Protein AF-A4JWC4-F1 (afdb_monomer_lite)

Sequence (140 aa):
MNHRRIVCWLAIDPCALVAAKLAIRENDAQANPLPLVVVAHRLFGDEFIEQAARYLGVPVISASSAKWLSFDMPGDVHVWGVPVEEQRAHADIQSAFPSRSFASVLADRALRREDCIELARRAGFTFAPSPYANAPRAAA

Structure (mmCIF, N/CA/C/O backbone):
data_AF-A4JWC4-F1
#
_entry.id   AF-A4JWC4-F1
#
loop_
_atom_site.group_PDB
_atom_site.id
_atom_site.type_symbol
_atom_site.label_atom_id
_atom_site.label_alt_id
_atom_site.label_comp_id
_atom_site.label_asym_id
_atom_site.label_entity_id
_atom_site.label_seq_id
_atom_site.pdbx_PDB_ins_code
_atom_site.Cartn_x
_atom_site.Cartn_y
_atom_site.Cartn_z
_atom_site.occupancy
_atom_site.B_iso_or_equiv
_atom_site.auth_seq_id
_atom_site.auth_comp_id
_atom_site.auth_asym_id
_atom_site.auth_atom_id
_atom_site.pdbx_PDB_model_num
ATOM 1 N N . MET A 1 1 ? -6.898 6.289 23.854 1.00 44.53 1 MET A N 1
ATOM 2 C CA . MET A 1 1 ? -7.710 6.122 22.630 1.00 44.53 1 MET A CA 1
ATOM 3 C C . MET A 1 1 ? -6.851 5.354 21.639 1.00 44.53 1 MET A C 1
ATOM 5 O O . MET A 1 1 ? -5.805 5.872 21.275 1.00 44.53 1 MET A O 1
ATOM 9 N N . ASN A 1 2 ? -7.215 4.120 21.278 1.00 56.50 2 ASN A N 1
ATOM 10 C CA . ASN A 1 2 ? -6.488 3.371 20.248 1.00 56.50 2 ASN A CA 1
ATOM 11 C C . ASN A 1 2 ? -6.827 3.988 18.889 1.00 56.50 2 ASN A C 1
ATOM 13 O O . ASN A 1 2 ? -7.913 3.763 18.362 1.00 56.50 2 ASN A O 1
ATOM 17 N N . HIS A 1 3 ? -5.934 4.825 18.365 1.00 64.75 3 HIS A N 1
ATOM 18 C CA . HIS A 1 3 ? -6.054 5.347 17.011 1.00 64.75 3 HIS A CA 1
ATOM 19 C C . HIS A 1 3 ? -5.730 4.202 16.046 1.00 64.75 3 HIS A C 1
ATOM 21 O O . HIS A 1 3 ? -4.608 3.710 16.040 1.00 64.75 3 HIS A O 1
ATOM 27 N N . ARG A 1 4 ? -6.726 3.737 15.287 1.00 88.75 4 ARG A N 1
ATOM 28 C CA . ARG A 1 4 ? -6.551 2.709 14.257 1.00 88.75 4 ARG A CA 1
ATOM 29 C C . ARG A 1 4 ? -6.730 3.372 12.900 1.00 88.75 4 ARG A C 1
ATOM 31 O O . ARG A 1 4 ? -7.801 3.904 12.621 1.00 88.75 4 ARG A O 1
ATOM 38 N N . ARG A 1 5 ? -5.689 3.339 12.076 1.00 95.62 5 ARG A N 1
ATOM 39 C CA . ARG A 1 5 ? -5.696 3.844 10.698 1.00 95.62 5 ARG A CA 1
ATOM 40 C C . ARG A 1 5 ? -5.046 2.833 9.764 1.00 95.62 5 ARG A C 1
ATOM 42 O O . ARG A 1 5 ? -4.340 1.928 10.210 1.00 95.62 5 ARG A O 1
ATOM 49 N N . ILE A 1 6 ? -5.285 2.999 8.474 1.00 97.00 6 ILE A N 1
ATOM 50 C CA . ILE A 1 6 ? -4.654 2.209 7.422 1.00 97.00 6 ILE A CA 1
ATOM 51 C C . ILE A 1 6 ? -3.445 2.981 6.896 1.00 97.00 6 ILE A C 1
ATOM 53 O O . ILE A 1 6 ? -3.552 4.162 6.565 1.00 97.00 6 ILE A O 1
ATOM 57 N N . VAL A 1 7 ? -2.298 2.313 6.806 1.00 96.88 7 VAL A N 1
ATOM 58 C CA . VAL A 1 7 ? -1.070 2.870 6.230 1.00 96.88 7 VAL A CA 1
ATOM 59 C C . VAL A 1 7 ? -0.697 2.060 4.996 1.00 96.88 7 VAL A C 1
ATOM 61 O O . VAL A 1 7 ? -0.254 0.915 5.100 1.00 96.88 7 VAL A O 1
ATOM 64 N N . CYS A 1 8 ? -0.876 2.655 3.819 1.00 97.38 8 CYS A N 1
ATOM 65 C CA . CYS A 1 8 ? -0.455 2.075 2.550 1.00 97.38 8 CYS A CA 1
ATOM 66 C C . CYS A 1 8 ? 0.971 2.519 2.229 1.00 97.38 8 CYS A C 1
ATOM 68 O O . CYS A 1 8 ? 1.236 3.708 2.028 1.00 97.38 8 CYS A O 1
ATOM 70 N N . TRP A 1 9 ? 1.883 1.554 2.155 1.00 94.75 9 TRP A N 1
ATOM 71 C CA . TRP A 1 9 ? 3.291 1.808 1.873 1.00 94.75 9 TRP A CA 1
ATOM 72 C C . TRP A 1 9 ? 3.549 1.660 0.378 1.00 94.75 9 TRP A C 1
ATOM 74 O O . TRP A 1 9 ? 3.583 0.551 -0.157 1.00 94.75 9 TRP A O 1
ATOM 84 N N . LEU A 1 10 ? 3.697 2.791 -0.305 1.00 93.38 10 LEU A N 1
ATOM 85 C CA . LEU A 1 10 ? 3.900 2.828 -1.742 1.00 93.38 10 LEU A CA 1
ATOM 86 C C . LEU A 1 10 ? 5.391 2.713 -2.068 1.00 93.38 10 LEU A C 1
ATOM 88 O O . LEU A 1 10 ? 6.203 3.469 -1.539 1.00 93.38 10 LEU A O 1
ATOM 92 N N . ALA A 1 11 ? 5.728 1.801 -2.976 1.00 88.06 11 ALA A N 1
ATOM 93 C CA . ALA A 1 11 ? 7.025 1.694 -3.640 1.00 88.06 11 ALA A CA 1
ATOM 94 C C . ALA A 1 11 ? 6.848 1.915 -5.154 1.00 88.06 11 ALA A C 1
ATOM 96 O O . ALA A 1 11 ? 5.715 1.896 -5.640 1.00 88.06 11 ALA A O 1
ATOM 97 N N . ILE A 1 12 ? 7.942 2.087 -5.911 1.00 88.75 12 ILE A N 1
ATOM 98 C CA . ILE A 1 12 ? 7.907 1.999 -7.387 1.00 88.75 12 ILE A CA 1
ATOM 99 C C . ILE A 1 12 ? 7.737 0.525 -7.779 1.00 88.75 12 ILE A C 1
ATOM 101 O O . ILE A 1 12 ? 8.654 -0.137 -8.257 1.00 88.75 12 ILE A O 1
ATOM 105 N N . ASP A 1 13 ? 6.558 -0.008 -7.489 1.00 90.19 13 ASP A N 1
ATOM 106 C CA . ASP A 1 13 ? 6.196 -1.401 -7.673 1.00 90.19 13 ASP A CA 1
ATOM 107 C C . ASP A 1 13 ? 4.689 -1.498 -7.984 1.00 90.19 13 ASP A C 1
ATOM 109 O O . ASP A 1 13 ? 3.872 -0.862 -7.303 1.00 90.19 13 ASP A O 1
ATOM 113 N N . PRO A 1 14 ? 4.291 -2.281 -9.002 1.00 93.62 14 PRO A N 1
ATOM 114 C CA . PRO A 1 14 ? 2.891 -2.395 -9.398 1.00 93.62 14 PRO A CA 1
ATOM 115 C C . PRO A 1 14 ? 2.012 -3.021 -8.307 1.00 93.62 14 PRO A C 1
ATOM 117 O O . PRO A 1 14 ? 0.862 -2.611 -8.146 1.00 93.62 14 PRO A O 1
ATOM 120 N N . CYS A 1 15 ? 2.528 -3.978 -7.530 1.00 94.81 15 CYS A N 1
ATOM 121 C CA . CYS A 1 15 ? 1.775 -4.622 -6.457 1.00 94.81 15 CYS A CA 1
ATOM 122 C C . CYS A 1 15 ? 1.491 -3.631 -5.322 1.00 94.81 15 CYS A C 1
ATOM 124 O O . CYS A 1 15 ? 0.372 -3.597 -4.814 1.00 94.81 15 CYS A O 1
ATOM 126 N N . ALA A 1 16 ? 2.449 -2.771 -4.959 1.00 95.06 16 ALA A N 1
ATOM 127 C CA . ALA A 1 16 ? 2.235 -1.725 -3.954 1.00 95.06 16 ALA A CA 1
ATOM 128 C C . ALA A 1 16 ? 1.126 -0.743 -4.370 1.00 95.06 16 ALA A C 1
ATOM 130 O O . ALA A 1 16 ? 0.248 -0.412 -3.569 1.00 95.06 16 ALA A O 1
ATOM 131 N N . LEU A 1 17 ? 1.123 -0.327 -5.640 1.00 96.06 17 LEU A N 1
ATOM 132 C CA . LEU A 1 17 ? 0.109 0.574 -6.185 1.00 96.06 17 LEU A CA 1
ATOM 133 C C . LEU A 1 17 ? -1.289 -0.069 -6.202 1.00 96.06 17 LEU A C 1
ATOM 135 O O . LEU A 1 17 ? -2.274 0.554 -5.800 1.00 96.06 17 LEU A O 1
ATOM 139 N N . VAL A 1 18 ? -1.384 -1.324 -6.649 1.00 97.19 18 VAL A N 1
ATOM 140 C CA . VAL A 1 18 ? -2.655 -2.060 -6.721 1.00 97.19 18 VAL A CA 1
ATOM 141 C C . VAL A 1 18 ? -3.191 -2.382 -5.326 1.00 97.19 18 VAL A C 1
ATOM 143 O O . VAL A 1 18 ? -4.381 -2.183 -5.081 1.00 97.19 18 VAL A O 1
ATOM 146 N N . ALA A 1 19 ? -2.331 -2.793 -4.391 1.00 97.44 19 ALA A N 1
ATOM 147 C CA . ALA A 1 19 ? -2.717 -3.050 -3.005 1.00 97.44 19 ALA A CA 1
ATOM 148 C C . ALA A 1 19 ? -3.277 -1.789 -2.337 1.00 97.44 19 ALA A C 1
ATOM 150 O O . ALA A 1 19 ? -4.339 -1.846 -1.720 1.00 97.44 19 ALA A O 1
ATOM 151 N N . ALA A 1 20 ? -2.617 -0.639 -2.522 1.00 98.12 20 ALA A N 1
ATOM 152 C CA . ALA A 1 20 ? -3.113 0.639 -2.022 1.00 98.12 20 ALA A CA 1
ATOM 153 C C . ALA A 1 20 ? -4.486 0.986 -2.620 1.00 98.12 20 ALA A C 1
ATOM 155 O O . ALA A 1 20 ? -5.403 1.347 -1.884 1.00 98.12 20 ALA A O 1
ATOM 156 N N . LYS A 1 21 ? -4.668 0.824 -3.940 1.00 98.00 21 LYS A N 1
ATOM 157 C CA . LYS A 1 21 ? -5.953 1.115 -4.594 1.00 98.00 21 LYS A CA 1
ATOM 158 C C . LYS A 1 21 ? -7.086 0.238 -4.063 1.00 98.00 21 LYS A C 1
ATOM 160 O O . LYS A 1 21 ? -8.198 0.729 -3.879 1.00 98.00 21 LYS A O 1
ATOM 165 N N . LEU A 1 22 ? -6.818 -1.048 -3.850 1.00 97.94 22 LEU A N 1
ATOM 166 C CA . LEU A 1 22 ? -7.796 -1.985 -3.304 1.00 97.94 22 LEU A CA 1
ATOM 167 C C . LEU A 1 22 ? -8.139 -1.641 -1.856 1.00 97.94 22 LEU A C 1
ATOM 169 O O . LEU A 1 22 ? -9.319 -1.490 -1.561 1.00 97.94 22 LEU A O 1
ATOM 173 N N . ALA A 1 23 ? -7.136 -1.400 -1.009 1.00 97.88 23 ALA A N 1
ATOM 174 C CA . ALA A 1 23 ? -7.353 -1.016 0.382 1.00 97.88 23 ALA A CA 1
ATOM 175 C C . ALA A 1 23 ? -8.197 0.261 0.516 1.00 97.88 23 ALA A C 1
ATOM 177 O O . ALA A 1 23 ? -9.103 0.307 1.343 1.00 97.88 23 ALA A O 1
ATOM 178 N N . ILE A 1 24 ? -7.949 1.272 -0.326 1.00 98.06 24 ILE A N 1
ATOM 179 C CA . ILE A 1 24 ? -8.767 2.495 -0.378 1.00 98.06 24 ILE A CA 1
ATOM 180 C C . ILE A 1 24 ? -10.217 2.149 -0.721 1.00 98.06 24 ILE A C 1
ATOM 182 O O . ILE A 1 24 ? -11.122 2.483 0.034 1.00 98.06 24 ILE A O 1
ATOM 186 N N . ARG A 1 25 ? -10.442 1.422 -1.824 1.00 97.44 25 ARG A N 1
ATOM 187 C CA . ARG A 1 25 ? -11.797 1.062 -2.272 1.00 97.44 25 ARG A CA 1
ATOM 188 C C . ARG A 1 25 ? -12.563 0.239 -1.242 1.00 97.44 25 ARG A C 1
ATOM 190 O O . ARG A 1 25 ? -13.767 0.415 -1.102 1.00 97.44 25 ARG A O 1
ATOM 197 N N . GLU A 1 26 ? -11.888 -0.686 -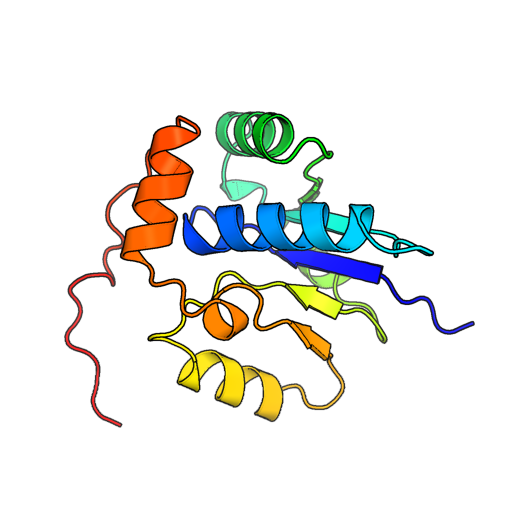0.571 1.00 96.06 26 GLU A N 1
ATOM 198 C CA . GLU A 1 26 ? -12.492 -1.508 0.474 1.00 96.06 26 GLU A CA 1
ATOM 199 C C . GLU A 1 26 ? -12.833 -0.688 1.709 1.00 96.06 26 GLU A C 1
ATOM 201 O O . GLU A 1 26 ? -13.921 -0.854 2.247 1.00 96.06 26 GLU A O 1
ATOM 206 N N . ASN A 1 27 ? -11.925 0.192 2.142 1.00 96.94 27 ASN A N 1
ATOM 207 C CA . ASN A 1 27 ? -12.142 1.072 3.282 1.00 96.94 27 ASN A CA 1
ATOM 208 C C . ASN A 1 27 ? -13.311 2.031 3.030 1.00 96.94 27 ASN A C 1
ATOM 210 O O . ASN A 1 27 ? -14.188 2.149 3.880 1.00 96.94 27 ASN A O 1
ATOM 214 N N . ASP A 1 28 ? -13.369 2.638 1.842 1.00 96.94 28 ASP A N 1
ATOM 215 C CA . ASP A 1 28 ? -14.445 3.549 1.432 1.00 96.94 28 ASP A CA 1
ATOM 216 C C . ASP A 1 28 ? -15.815 2.856 1.366 1.00 96.94 28 ASP A C 1
ATOM 218 O O . ASP A 1 28 ? -16.848 3.496 1.550 1.00 96.94 28 ASP A O 1
ATOM 222 N N . ALA A 1 29 ? -15.839 1.544 1.114 1.00 96.50 29 ALA A N 1
ATOM 223 C CA . ALA A 1 29 ? -17.065 0.752 1.076 1.00 96.50 29 ALA A CA 1
ATOM 224 C C . ALA A 1 29 ? -17.567 0.324 2.469 1.00 96.50 29 ALA A C 1
ATOM 226 O O . ALA A 1 29 ? -18.661 -0.237 2.574 1.00 96.50 29 ALA A O 1
ATOM 227 N N . GLN A 1 30 ? -16.795 0.543 3.539 1.00 94.06 30 GLN A N 1
ATOM 228 C CA . GLN A 1 30 ? -17.215 0.180 4.893 1.00 94.06 30 GLN A CA 1
ATOM 229 C C . GLN A 1 30 ? -18.223 1.184 5.461 1.00 94.06 30 GLN A C 1
ATOM 231 O O . GLN A 1 30 ? -18.192 2.370 5.154 1.00 94.06 30 GLN A O 1
ATOM 236 N N . ALA A 1 31 ? -19.079 0.721 6.379 1.00 95.06 31 ALA A N 1
ATOM 237 C CA . ALA A 1 31 ? -20.014 1.594 7.097 1.00 95.06 31 ALA A CA 1
ATOM 238 C C . ALA A 1 31 ? -19.306 2.641 7.982 1.00 95.06 31 ALA A C 1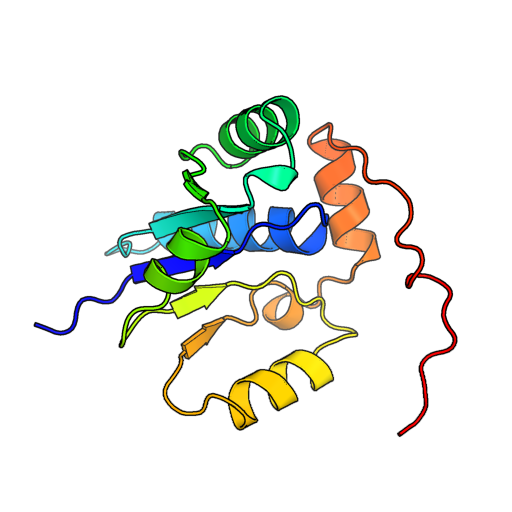
ATOM 240 O O . ALA A 1 31 ? -19.876 3.689 8.271 1.00 95.06 31 ALA A O 1
ATOM 241 N N . ASN A 1 32 ? -18.077 2.349 8.421 1.00 92.75 32 ASN A N 1
ATOM 242 C CA . ASN A 1 32 ? -17.242 3.257 9.201 1.00 92.75 32 ASN A CA 1
ATOM 243 C C . ASN A 1 32 ? -15.785 3.188 8.705 1.00 92.75 32 ASN A C 1
ATOM 245 O O . ASN A 1 32 ? -14.985 2.451 9.291 1.00 92.75 32 ASN A O 1
ATOM 249 N N . PRO A 1 33 ? -15.450 3.895 7.609 1.00 95.25 33 PRO A N 1
ATOM 250 C CA . PRO A 1 33 ? -14.103 3.912 7.054 1.00 95.25 33 PRO A CA 1
ATOM 251 C C . PRO A 1 33 ? -13.083 4.400 8.086 1.00 95.25 33 PRO A C 1
ATOM 253 O O . PRO A 1 33 ? -13.311 5.374 8.807 1.00 95.25 33 PRO A O 1
ATOM 256 N N . LEU A 1 34 ? -11.931 3.740 8.145 1.00 95.19 34 LEU A N 1
ATOM 257 C CA . LEU A 1 34 ? -10.823 4.188 8.979 1.00 95.19 34 LEU A CA 1
ATOM 258 C C . LEU A 1 34 ? -10.098 5.364 8.311 1.00 95.19 34 LEU A C 1
ATOM 260 O O . LEU A 1 34 ? -10.078 5.453 7.078 1.00 95.19 34 LEU A O 1
ATOM 264 N N . PRO A 1 35 ? -9.422 6.231 9.089 1.00 96.31 35 PRO A N 1
ATOM 265 C CA . PRO A 1 35 ? -8.431 7.132 8.519 1.00 96.31 35 PRO A CA 1
ATOM 266 C C . PRO A 1 35 ? -7.412 6.327 7.703 1.00 96.31 35 PRO A C 1
ATOM 268 O O . PRO A 1 35 ? -6.970 5.261 8.137 1.00 96.31 35 PRO A O 1
ATOM 271 N N . LEU A 1 36 ? -7.034 6.829 6.530 1.00 96.75 36 LEU A N 1
ATOM 272 C CA . LEU A 1 36 ? -6.087 6.170 5.634 1.00 96.75 36 LEU A CA 1
ATOM 273 C C . LEU A 1 36 ? -5.010 7.158 5.201 1.00 96.75 36 LEU A C 1
ATOM 275 O O . LEU A 1 36 ? -5.301 8.300 4.847 1.00 96.75 36 LEU A O 1
ATOM 279 N N . VAL A 1 37 ? -3.760 6.706 5.221 1.00 96.88 37 VAL A N 1
ATOM 280 C CA . VAL A 1 37 ? -2.614 7.455 4.705 1.00 96.88 37 VAL A CA 1
ATOM 281 C C . VAL A 1 37 ? -1.860 6.611 3.686 1.00 96.88 37 VAL A C 1
ATOM 283 O O . VAL A 1 37 ? -1.595 5.430 3.910 1.00 96.88 37 VAL A O 1
ATOM 286 N N . VAL A 1 38 ? -1.496 7.230 2.565 1.00 97.56 38 VAL A N 1
ATOM 287 C CA . VAL A 1 38 ? -0.601 6.636 1.569 1.00 97.56 38 VAL A CA 1
ATOM 288 C C . VAL A 1 38 ? 0.735 7.352 1.654 1.00 97.56 38 VAL A C 1
ATOM 290 O O . VAL A 1 38 ? 0.785 8.579 1.574 1.00 97.56 38 VAL A O 1
ATOM 293 N N . VAL A 1 39 ? 1.818 6.597 1.818 1.00 96.38 39 VAL A N 1
ATOM 294 C CA . VAL A 1 39 ? 3.164 7.149 2.001 1.00 96.38 39 VAL A CA 1
ATOM 295 C C . VAL A 1 39 ? 4.081 6.604 0.914 1.00 96.38 39 VAL A C 1
ATOM 297 O O . VAL A 1 39 ? 4.142 5.395 0.708 1.00 96.38 39 VAL A O 1
ATOM 300 N N . ALA A 1 40 ? 4.798 7.493 0.227 1.00 93.38 40 ALA A N 1
ATOM 301 C CA . ALA A 1 40 ? 5.787 7.169 -0.800 1.00 93.38 40 ALA A CA 1
ATOM 302 C C . ALA A 1 40 ? 7.149 7.779 -0.443 1.00 93.38 40 ALA A C 1
ATOM 304 O O . ALA A 1 40 ? 7.229 8.870 0.131 1.00 93.38 40 ALA A O 1
ATOM 305 N N . HIS A 1 41 ? 8.234 7.054 -0.718 1.00 88.25 41 HIS A N 1
ATOM 306 C CA . HIS A 1 41 ? 9.566 7.558 -0.413 1.00 88.25 41 HIS A CA 1
ATOM 307 C C . HIS A 1 41 ? 9.900 8.691 -1.386 1.00 88.25 41 HIS A C 1
ATOM 309 O O . HIS A 1 41 ? 9.706 8.556 -2.592 1.00 88.25 41 HIS A O 1
ATOM 315 N N . ARG A 1 42 ? 10.449 9.804 -0.888 1.00 84.25 42 ARG A N 1
ATOM 316 C CA . ARG A 1 42 ? 10.730 10.997 -1.708 1.00 84.25 42 ARG A CA 1
ATOM 317 C C . ARG A 1 42 ? 11.641 10.713 -2.904 1.00 84.25 42 ARG A C 1
ATOM 319 O O . ARG A 1 42 ? 11.537 11.376 -3.927 1.00 84.25 42 ARG A O 1
ATOM 326 N N . LEU A 1 43 ? 12.520 9.718 -2.788 1.00 85.25 43 LEU A N 1
ATOM 327 C CA . LEU A 1 43 ? 13.425 9.323 -3.875 1.00 85.25 43 LEU A CA 1
ATOM 328 C C . LEU A 1 43 ? 12.703 8.778 -5.115 1.00 85.25 43 LEU A C 1
ATOM 330 O O . LEU A 1 43 ? 13.354 8.570 -6.131 1.00 85.25 43 LEU A O 1
ATOM 334 N N . PHE A 1 44 ? 11.390 8.551 -5.054 1.00 84.44 44 PHE A N 1
ATOM 335 C CA . PHE A 1 44 ? 10.628 8.085 -6.207 1.00 84.44 44 PHE A CA 1
ATOM 336 C C . PHE A 1 44 ? 10.286 9.182 -7.220 1.00 84.44 44 PHE A C 1
ATOM 338 O O . PHE A 1 44 ? 9.828 8.864 -8.312 1.00 84.44 44 PHE A O 1
ATOM 345 N N . GLY A 1 45 ? 10.568 10.446 -6.891 1.00 86.44 45 GLY A N 1
ATOM 346 C CA . GLY A 1 45 ? 10.358 11.582 -7.784 1.00 86.44 45 GLY A CA 1
ATOM 347 C C . GLY A 1 45 ? 8.915 12.085 -7.788 1.00 86.44 45 GLY A C 1
ATOM 348 O O . GLY A 1 45 ? 7.965 11.334 -7.564 1.00 86.44 45 GLY A O 1
ATOM 349 N N . ASP A 1 46 ? 8.762 13.384 -8.035 1.00 89.25 46 ASP A N 1
ATOM 350 C CA . ASP A 1 46 ? 7.472 14.069 -7.913 1.00 89.25 46 ASP A CA 1
ATOM 351 C C . ASP A 1 46 ? 6.462 13.589 -8.966 1.00 89.25 46 ASP A C 1
ATOM 353 O O . ASP A 1 46 ? 5.297 13.376 -8.639 1.00 89.25 46 ASP A O 1
ATOM 357 N N . GLU A 1 47 ? 6.913 13.292 -10.190 1.00 89.88 47 GLU A N 1
ATOM 358 C CA . GLU A 1 47 ? 6.053 12.789 -11.271 1.00 89.88 47 GLU A CA 1
ATOM 359 C C . GLU A 1 47 ? 5.342 11.481 -10.887 1.00 89.88 47 GLU A C 1
ATOM 361 O O . GLU A 1 47 ? 4.123 11.362 -11.040 1.00 89.88 47 GLU A O 1
ATOM 366 N N . PHE A 1 48 ? 6.078 10.516 -10.322 1.00 90.38 48 PHE A N 1
ATOM 367 C CA . PHE A 1 48 ? 5.496 9.257 -9.856 1.00 90.38 48 PHE A CA 1
ATOM 368 C C . PHE A 1 48 ? 4.483 9.495 -8.732 1.00 90.38 48 PHE A C 1
ATOM 370 O O . PHE A 1 48 ? 3.400 8.911 -8.740 1.00 90.38 48 PHE A O 1
ATOM 377 N N . ILE A 1 49 ? 4.817 10.361 -7.772 1.00 92.31 49 ILE A N 1
ATOM 378 C CA . ILE A 1 49 ? 3.962 10.657 -6.616 1.00 92.31 49 ILE A CA 1
ATOM 379 C C . ILE A 1 49 ? 2.659 11.326 -7.066 1.00 92.31 49 ILE A C 1
ATOM 381 O O . ILE A 1 49 ? 1.580 10.926 -6.625 1.00 92.31 49 ILE A O 1
ATOM 385 N N . GLU A 1 50 ? 2.732 12.292 -7.979 1.00 93.50 50 GLU A N 1
ATOM 386 C CA . GLU A 1 50 ? 1.564 12.962 -8.552 1.00 93.50 50 GLU A CA 1
ATOM 387 C C . GLU A 1 50 ? 0.705 12.013 -9.390 1.00 93.50 50 GLU A C 1
ATOM 389 O O . GLU A 1 50 ? -0.528 12.035 -9.311 1.00 93.50 50 GLU A O 1
ATOM 394 N N . GLN A 1 51 ? 1.329 11.154 -10.198 1.00 93.81 51 GLN A N 1
ATOM 395 C CA . GLN A 1 51 ? 0.610 10.145 -10.968 1.00 93.81 51 GLN A CA 1
ATOM 396 C C . GLN A 1 51 ? -0.095 9.142 -10.042 1.00 93.81 51 GLN A C 1
ATOM 398 O O . GLN A 1 51 ? -1.281 8.858 -10.232 1.00 93.81 51 GLN A O 1
ATOM 403 N N . ALA A 1 52 ? 0.595 8.653 -9.008 1.00 95.38 52 ALA A N 1
ATOM 404 C CA . ALA A 1 52 ? 0.034 7.756 -8.005 1.00 95.38 52 ALA A CA 1
ATOM 405 C C . ALA A 1 52 ? -1.135 8.406 -7.258 1.00 95.38 52 ALA A C 1
ATOM 407 O O . ALA A 1 52 ? -2.191 7.789 -7.150 1.00 95.38 52 ALA A O 1
ATOM 408 N N . ALA A 1 53 ? -1.004 9.659 -6.816 1.00 96.62 53 ALA A N 1
ATOM 409 C CA . ALA A 1 53 ? -2.087 10.378 -6.147 1.00 96.62 53 ALA A CA 1
ATOM 410 C C . ALA A 1 53 ? -3.335 10.498 -7.035 1.00 96.62 53 ALA A C 1
ATOM 412 O O . ALA A 1 53 ? -4.445 10.195 -6.590 1.00 96.62 53 ALA A O 1
ATOM 413 N N . ARG A 1 54 ? -3.158 10.850 -8.318 1.00 95.81 54 ARG A N 1
ATOM 414 C CA . ARG A 1 54 ? -4.262 10.907 -9.292 1.00 95.81 54 ARG A CA 1
ATOM 415 C C . ARG A 1 54 ? -4.945 9.555 -9.470 1.00 95.81 54 ARG A C 1
ATOM 417 O O . ARG A 1 54 ? -6.170 9.484 -9.443 1.00 95.81 54 ARG A O 1
ATOM 424 N N . TYR A 1 55 ? -4.174 8.482 -9.625 1.00 95.62 55 TYR A N 1
ATOM 425 C CA . TYR A 1 55 ? -4.730 7.141 -9.793 1.00 95.62 55 TYR A CA 1
ATOM 426 C C . TYR A 1 55 ? -5.450 6.636 -8.539 1.00 95.62 55 TYR A C 1
ATOM 428 O O . TYR A 1 55 ? -6.540 6.060 -8.620 1.00 95.62 55 TYR A O 1
ATOM 436 N N . LEU A 1 56 ? -4.853 6.842 -7.366 1.00 97.19 56 LEU A N 1
ATOM 437 C CA . LEU A 1 56 ? -5.402 6.376 -6.099 1.00 97.19 56 LEU A CA 1
ATOM 438 C C . LEU A 1 56 ? -6.655 7.168 -5.712 1.00 97.19 56 LEU A C 1
ATOM 440 O O . LEU A 1 56 ? -7.590 6.567 -5.184 1.00 97.19 56 LEU A O 1
ATOM 444 N N . GLY A 1 57 ? -6.731 8.447 -6.090 1.00 96.56 57 GLY A N 1
ATOM 445 C CA . GLY A 1 57 ? -7.831 9.347 -5.738 1.00 96.56 57 GLY A CA 1
ATOM 446 C C . GLY A 1 57 ? -7.684 9.945 -4.337 1.00 96.56 57 GLY A C 1
ATOM 447 O O . GLY A 1 57 ? -8.626 10.540 -3.825 1.00 96.56 57 GLY A O 1
ATOM 448 N N . VAL A 1 58 ? -6.509 9.788 -3.723 1.00 96.94 58 VAL A N 1
ATOM 449 C CA . VAL A 1 58 ? -6.158 10.325 -2.404 1.00 96.94 58 VAL A CA 1
ATOM 450 C C . VAL A 1 58 ? -4.746 10.919 -2.452 1.00 96.94 58 VAL A C 1
ATOM 452 O O . VAL A 1 58 ? -3.928 10.477 -3.267 1.00 96.94 58 VAL A O 1
ATOM 455 N N . PRO A 1 59 ? -4.419 11.899 -1.592 1.00 96.94 59 PRO A N 1
ATOM 456 C CA . PRO A 1 59 ? -3.065 12.433 -1.505 1.00 96.94 59 PRO A CA 1
ATOM 457 C C . PRO A 1 59 ? -2.035 11.354 -1.146 1.00 96.94 59 PRO A C 1
ATOM 459 O O . PRO A 1 59 ? -2.273 10.520 -0.271 1.00 96.94 59 PRO A O 1
ATOM 462 N N . VAL A 1 60 ? -0.863 11.418 -1.780 1.00 96.81 60 VAL A N 1
ATOM 463 C CA . VAL A 1 60 ? 0.296 10.577 -1.451 1.00 96.81 60 VAL A CA 1
ATOM 464 C C . VAL A 1 60 ? 1.333 11.430 -0.733 1.00 96.81 60 VAL A C 1
ATOM 466 O O . VAL A 1 60 ? 1.801 12.441 -1.255 1.00 96.81 60 VAL A O 1
ATOM 469 N N . ILE A 1 61 ? 1.698 11.029 0.482 1.00 95.94 61 ILE A N 1
ATOM 470 C CA . ILE A 1 61 ? 2.658 11.755 1.307 1.00 95.94 61 ILE A CA 1
ATOM 471 C C . ILE A 1 61 ? 4.079 11.368 0.892 1.00 95.94 61 ILE A C 1
ATOM 473 O O . ILE A 1 61 ? 4.507 10.233 1.095 1.00 95.94 61 ILE A O 1
ATOM 477 N N . SER A 1 62 ? 4.828 12.336 0.363 1.00 93.44 62 SER A N 1
ATOM 478 C CA . SER A 1 62 ? 6.261 12.203 0.073 1.00 93.44 62 SER A CA 1
ATOM 479 C C . SER A 1 62 ? 7.090 12.307 1.358 1.00 93.44 62 SER A C 1
ATOM 481 O O . SER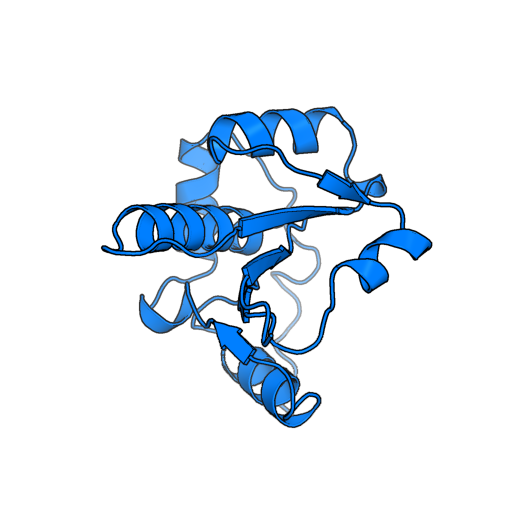 A 1 62 ? 7.216 13.386 1.951 1.00 93.44 62 SER A O 1
ATOM 483 N N . ALA A 1 63 ? 7.679 11.197 1.800 1.00 90.94 63 ALA A N 1
ATOM 484 C CA . ALA A 1 63 ? 8.463 11.129 3.032 1.00 90.94 63 ALA A CA 1
ATOM 485 C C . ALA A 1 63 ? 9.958 10.899 2.759 1.00 90.94 63 ALA A C 1
ATOM 487 O O . ALA A 1 63 ? 10.345 10.075 1.932 1.00 90.94 63 ALA A O 1
ATOM 488 N N . SER A 1 64 ? 10.823 11.622 3.480 1.00 88.44 64 SER A N 1
ATOM 489 C CA . SER A 1 64 ? 12.252 11.285 3.558 1.00 88.44 64 SER A CA 1
ATOM 490 C C . SER A 1 64 ? 12.451 10.014 4.384 1.00 88.44 64 SER A C 1
ATOM 492 O O . SER A 1 64 ? 11.583 9.671 5.184 1.00 88.44 64 SER A O 1
ATOM 494 N N . SER A 1 65 ? 13.613 9.365 4.288 1.00 80.50 65 SER A N 1
ATOM 495 C CA . SER A 1 65 ? 13.909 8.154 5.074 1.00 80.50 65 SER A CA 1
ATOM 496 C C . SER A 1 65 ? 13.720 8.373 6.582 1.00 80.50 65 SER A C 1
ATOM 498 O O . SER A 1 65 ? 13.128 7.539 7.258 1.00 80.50 65 SER A O 1
ATOM 500 N N . ALA A 1 66 ? 14.122 9.542 7.096 1.00 82.44 66 ALA A N 1
ATOM 501 C CA . ALA A 1 66 ? 13.932 9.908 8.501 1.00 82.44 66 ALA A CA 1
ATOM 502 C C . ALA A 1 66 ? 12.452 10.056 8.899 1.00 82.44 66 ALA A 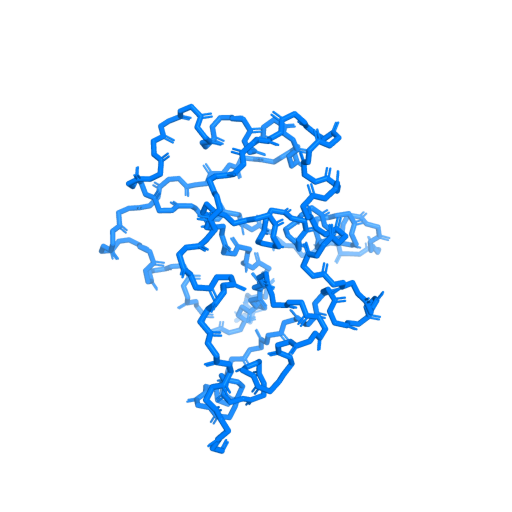C 1
ATOM 504 O O . ALA A 1 66 ? 12.085 9.755 10.030 1.00 82.44 66 ALA A O 1
ATOM 505 N N . LYS A 1 67 ? 11.590 10.515 7.981 1.00 85.50 67 LYS A N 1
ATOM 506 C CA . LYS A 1 67 ? 10.147 10.653 8.234 1.00 85.50 67 LYS A CA 1
ATOM 507 C C . LYS A 1 67 ? 9.361 9.386 7.912 1.00 85.50 67 LYS A C 1
ATOM 509 O O . LYS A 1 67 ? 8.285 9.212 8.470 1.00 85.50 67 LYS A O 1
ATOM 514 N N . TRP A 1 68 ? 9.879 8.504 7.063 1.00 80.69 68 TRP A N 1
ATOM 515 C CA . TRP A 1 68 ? 9.220 7.266 6.643 1.00 80.69 68 TRP A CA 1
ATOM 516 C C . TRP A 1 68 ? 8.781 6.423 7.844 1.00 80.69 68 TRP A C 1
ATOM 518 O O . TRP A 1 68 ? 7.616 6.058 7.956 1.00 80.69 68 TRP A O 1
ATOM 528 N N . LEU A 1 69 ? 9.689 6.223 8.802 1.00 82.94 69 LEU A N 1
ATOM 529 C CA . LEU A 1 69 ? 9.426 5.428 10.004 1.00 82.94 69 LEU A CA 1
ATOM 530 C C . LEU A 1 69 ? 8.450 6.095 10.986 1.00 82.94 69 LEU A C 1
ATOM 532 O O . LEU A 1 69 ? 7.849 5.404 11.794 1.00 82.94 69 LEU A O 1
ATOM 536 N N . SER A 1 70 ? 8.229 7.412 10.907 1.00 89.38 70 SER A N 1
ATOM 537 C CA . SER A 1 70 ? 7.247 8.090 11.774 1.00 89.38 70 SER A CA 1
ATOM 538 C C . SER A 1 70 ? 5.788 7.772 11.424 1.00 89.38 70 SER A C 1
ATOM 540 O O . SER A 1 70 ? 4.885 8.094 12.194 1.00 89.38 70 SER A O 1
ATOM 542 N N . PHE A 1 71 ? 5.541 7.139 10.272 1.00 89.56 71 PHE A N 1
ATOM 543 C CA . PHE A 1 71 ? 4.211 6.668 9.884 1.00 89.56 71 PHE A CA 1
ATOM 544 C C . PHE A 1 71 ? 3.874 5.283 10.446 1.00 89.56 71 PHE A C 1
ATOM 546 O O . PHE A 1 71 ? 2.753 4.826 10.267 1.00 89.56 71 PHE A O 1
ATOM 553 N N . ASP A 1 72 ? 4.813 4.637 11.130 1.00 89.38 72 ASP A N 1
ATOM 554 C CA . ASP A 1 72 ? 4.642 3.335 11.766 1.00 89.38 72 ASP A CA 1
ATOM 555 C C . ASP A 1 72 ? 4.244 3.525 13.237 1.00 89.38 72 ASP A C 1
ATOM 557 O O . ASP A 1 72 ? 5.098 3.640 14.119 1.00 89.38 72 ASP A O 1
ATOM 561 N N . MET A 1 73 ? 2.936 3.656 13.490 1.00 90.12 73 MET A N 1
ATOM 562 C CA . MET A 1 73 ? 2.401 3.908 14.830 1.00 90.12 73 MET A CA 1
ATOM 563 C C . MET A 1 73 ? 1.723 2.662 15.418 1.00 90.12 73 MET A C 1
ATOM 565 O O . MET A 1 73 ? 1.092 1.891 14.690 1.00 90.12 73 MET A O 1
ATOM 569 N N . PRO A 1 74 ? 1.775 2.464 16.751 1.00 90.00 74 PRO A N 1
ATOM 570 C CA . PRO A 1 74 ? 1.057 1.372 17.400 1.00 90.00 74 PRO A CA 1
ATOM 571 C C . PRO A 1 74 ? -0.441 1.392 17.076 1.00 90.00 74 PRO A C 1
ATOM 573 O O . PRO A 1 74 ? -1.109 2.406 17.271 1.00 90.00 74 PRO A O 1
ATOM 576 N N . GLY A 1 75 ? -0.970 0.250 16.632 1.00 90.56 75 GLY A N 1
ATOM 577 C CA . GLY A 1 75 ? -2.380 0.095 16.262 1.00 90.56 75 GLY A CA 1
ATOM 578 C C . GLY A 1 75 ? -2.693 0.356 14.786 1.00 90.56 75 GLY A C 1
ATOM 579 O O . GLY A 1 75 ? -3.828 0.112 14.374 1.00 90.56 75 GLY A O 1
ATOM 580 N N . ASP A 1 76 ? -1.717 0.791 13.986 1.00 94.25 76 ASP A N 1
ATOM 581 C CA . ASP A 1 76 ? -1.872 0.910 12.536 1.00 94.25 76 ASP A CA 1
ATOM 582 C C . ASP A 1 76 ? -2.096 -0.467 11.881 1.00 94.25 76 ASP A C 1
ATOM 584 O O . ASP A 1 76 ? -1.592 -1.503 12.327 1.00 94.25 76 ASP A O 1
ATOM 588 N N . VAL A 1 77 ? -2.870 -0.471 10.793 1.00 94.38 77 VAL A N 1
ATOM 589 C CA . VAL A 1 77 ? -2.982 -1.603 9.867 1.00 94.38 77 VAL A CA 1
ATOM 590 C C . VAL A 1 77 ? -2.163 -1.272 8.628 1.00 94.38 77 VAL A C 1
ATOM 592 O O . VAL A 1 77 ? -2.482 -0.339 7.891 1.00 94.38 77 VAL A O 1
ATOM 595 N N . HIS A 1 78 ? -1.105 -2.034 8.385 1.00 94.94 78 HIS A N 1
ATOM 596 C CA . HIS A 1 78 ? -0.202 -1.802 7.267 1.00 94.94 78 HIS A CA 1
ATOM 597 C C . HIS A 1 78 ? -0.626 -2.602 6.039 1.00 94.94 78 HIS A C 1
ATOM 599 O O . HIS A 1 78 ? -0.866 -3.806 6.111 1.00 94.94 78 HIS A O 1
ATOM 605 N N . VAL A 1 79 ? -0.678 -1.925 4.896 1.00 95.44 79 VAL A N 1
ATOM 606 C CA . VAL A 1 79 ? -0.950 -2.530 3.590 1.00 95.44 79 VAL A CA 1
ATOM 607 C C . VAL A 1 79 ? 0.334 -2.505 2.779 1.00 95.44 79 VAL A C 1
ATOM 609 O O . VAL A 1 79 ? 0.836 -1.425 2.448 1.00 95.44 79 VAL A O 1
ATOM 612 N N . TRP A 1 80 ? 0.850 -3.693 2.462 1.00 91.88 80 TRP A N 1
ATOM 613 C CA . TRP A 1 80 ? 2.017 -3.899 1.601 1.00 91.88 80 TRP A CA 1
ATOM 614 C C . TRP A 1 80 ? 1.608 -4.582 0.297 1.00 91.88 80 TRP A C 1
ATOM 616 O O . TRP A 1 80 ? 0.664 -5.369 0.252 1.00 91.88 80 TRP A O 1
ATOM 626 N N . GLY A 1 81 ? 2.344 -4.288 -0.773 1.00 92.19 81 GLY A N 1
ATOM 627 C CA . GLY A 1 81 ? 2.143 -4.880 -2.094 1.00 92.19 81 GLY A CA 1
ATOM 628 C C . GLY A 1 81 ? 2.693 -6.296 -2.222 1.00 92.19 81 GLY A C 1
ATOM 629 O O . GLY A 1 81 ? 3.512 -6.528 -3.103 1.00 92.19 81 GLY A O 1
ATOM 630 N N . VAL A 1 82 ? 2.297 -7.228 -1.352 1.00 91.19 82 VAL A N 1
ATOM 631 C CA . VAL A 1 82 ? 2.788 -8.617 -1.401 1.00 91.19 82 VAL A CA 1
ATOM 632 C C . VAL A 1 82 ? 1.801 -9.494 -2.183 1.00 91.19 82 VAL A C 1
ATOM 634 O O . VAL A 1 82 ? 0.694 -9.720 -1.688 1.00 91.19 82 VAL A O 1
ATOM 637 N N . PRO A 1 83 ? 2.148 -9.966 -3.397 1.00 93.50 83 PRO A N 1
ATOM 638 C CA . PRO A 1 83 ? 1.269 -10.810 -4.205 1.00 93.50 83 PRO A CA 1
ATOM 639 C C . PRO A 1 83 ? 1.161 -12.239 -3.643 1.00 93.50 83 PRO A C 1
ATOM 641 O O . PRO A 1 83 ? 1.933 -12.649 -2.772 1.00 93.50 83 PRO A O 1
ATOM 644 N N . VAL A 1 84 ? 0.202 -13.016 -4.154 1.00 93.81 84 VAL A N 1
ATOM 645 C CA . VAL A 1 84 ? -0.127 -14.364 -3.648 1.00 93.81 84 VAL A CA 1
ATOM 646 C C . VAL A 1 84 ? 1.073 -15.324 -3.651 1.00 93.81 84 VAL A C 1
ATOM 648 O O . VAL A 1 84 ? 1.261 -16.102 -2.719 1.00 93.81 84 VAL A O 1
ATOM 651 N N . GLU A 1 85 ? 1.945 -15.243 -4.652 1.00 92.25 85 GLU A N 1
ATOM 652 C CA . GLU A 1 85 ? 3.120 -16.103 -4.790 1.00 92.25 85 GLU A CA 1
ATOM 653 C C . GLU A 1 85 ? 4.285 -15.740 -3.853 1.00 92.25 85 GLU A C 1
ATOM 655 O O . GLU A 1 85 ? 5.278 -16.471 -3.822 1.00 92.25 85 GLU A O 1
ATOM 660 N N . GLU A 1 86 ? 4.175 -14.634 -3.108 1.00 89.00 86 GLU A N 1
ATOM 661 C CA . GLU A 1 86 ? 5.153 -14.135 -2.130 1.00 89.00 86 GLU A CA 1
ATOM 662 C C . GLU A 1 86 ? 4.608 -14.191 -0.684 1.00 89.00 86 GLU A C 1
ATOM 664 O O . GLU A 1 86 ? 5.208 -13.633 0.232 1.00 89.00 86 GLU A O 1
ATOM 669 N N . GLN A 1 87 ? 3.501 -14.907 -0.436 1.00 83.69 87 GLN A N 1
ATOM 670 C CA . GLN A 1 87 ? 2.865 -14.995 0.891 1.00 83.69 87 GLN A CA 1
ATOM 671 C C . GLN A 1 87 ? 3.798 -15.456 2.019 1.00 83.69 87 GLN A C 1
ATOM 673 O O . GLN A 1 87 ? 3.624 -15.031 3.160 1.00 83.69 87 GLN A O 1
ATOM 678 N N . ARG A 1 88 ? 4.813 -16.278 1.721 1.00 86.94 88 ARG A N 1
ATOM 679 C CA . ARG A 1 88 ? 5.818 -16.667 2.721 1.00 86.94 88 ARG A CA 1
ATOM 680 C C . ARG A 1 88 ? 6.539 -15.446 3.297 1.00 86.94 88 ARG A C 1
ATOM 682 O O . ARG A 1 88 ? 6.664 -15.349 4.509 1.00 86.94 88 ARG A O 1
ATOM 689 N N . ALA A 1 89 ? 6.907 -14.480 2.453 1.00 80.06 89 ALA A N 1
ATOM 690 C CA . ALA A 1 89 ? 7.530 -13.244 2.914 1.00 80.06 89 ALA A CA 1
ATOM 691 C C . ALA A 1 89 ? 6.591 -12.473 3.854 1.00 80.06 89 ALA A C 1
ATOM 693 O O . ALA A 1 89 ? 7.025 -11.989 4.896 1.00 80.06 89 ALA A O 1
ATOM 694 N N . HIS A 1 90 ? 5.292 -12.411 3.537 1.00 81.75 90 HIS A N 1
ATOM 695 C CA . HIS A 1 90 ? 4.301 -11.782 4.414 1.00 81.75 90 HIS A CA 1
ATOM 696 C C . HIS A 1 90 ? 4.224 -12.462 5.789 1.00 81.75 90 HIS A C 1
ATOM 698 O O . HIS A 1 90 ? 4.193 -11.775 6.809 1.00 81.75 90 HIS A O 1
ATOM 704 N N . ALA A 1 91 ? 4.228 -13.798 5.824 1.00 85.00 91 ALA A N 1
ATOM 705 C CA . ALA A 1 91 ? 4.230 -14.561 7.070 1.00 85.00 91 ALA A CA 1
ATOM 706 C C . ALA A 1 91 ? 5.507 -14.312 7.893 1.00 85.00 91 ALA A C 1
ATOM 708 O O . ALA A 1 91 ? 5.422 -14.089 9.102 1.00 85.00 91 ALA A O 1
ATOM 709 N N . ASP A 1 92 ? 6.673 -14.265 7.243 1.00 86.94 92 ASP A N 1
ATOM 710 C CA . ASP A 1 92 ? 7.952 -13.966 7.897 1.00 86.94 92 ASP A CA 1
ATOM 711 C C . ASP A 1 92 ? 7.942 -12.558 8.521 1.00 86.94 92 ASP A C 1
ATOM 713 O O . ASP A 1 92 ? 8.358 -12.367 9.665 1.00 86.94 92 ASP A O 1
ATOM 717 N N . ILE A 1 93 ? 7.391 -11.571 7.808 1.00 83.12 93 ILE A N 1
ATOM 718 C CA . ILE A 1 93 ? 7.214 -10.196 8.297 1.00 83.12 93 ILE A CA 1
ATOM 719 C C . ILE A 1 93 ? 6.271 -10.158 9.505 1.00 83.12 93 ILE A C 1
ATOM 721 O O . ILE A 1 93 ? 6.594 -9.539 10.519 1.00 83.12 93 ILE A O 1
ATOM 725 N N . GLN A 1 94 ? 5.116 -10.822 9.425 1.00 86.31 94 GLN A N 1
ATOM 726 C CA . GLN A 1 94 ? 4.170 -10.896 10.542 1.00 86.31 94 GLN A CA 1
ATOM 727 C C . GLN A 1 94 ? 4.809 -11.544 11.775 1.00 86.31 94 GLN A C 1
ATOM 729 O O . GLN A 1 94 ? 4.620 -11.058 12.890 1.00 86.31 94 GLN A O 1
ATOM 734 N N . SER A 1 95 ? 5.613 -12.592 11.579 1.00 88.75 95 SER A N 1
ATOM 735 C CA . SER A 1 95 ? 6.351 -13.244 12.661 1.00 88.75 95 SER A CA 1
ATOM 736 C C . SER A 1 95 ? 7.436 -12.346 13.261 1.00 88.75 95 SER A C 1
ATOM 738 O O . SER A 1 95 ? 7.664 -12.399 14.468 1.00 88.75 95 SER A O 1
ATOM 740 N N . ALA A 1 96 ? 8.115 -11.532 12.448 1.00 87.94 96 ALA A N 1
ATOM 741 C CA . ALA A 1 96 ? 9.144 -10.603 12.913 1.00 87.94 96 ALA A CA 1
ATOM 742 C C . ALA A 1 96 ? 8.558 -9.397 13.669 1.00 87.94 96 ALA A C 1
ATOM 744 O O . ALA A 1 96 ? 9.217 -8.832 14.544 1.00 87.94 96 ALA A O 1
ATOM 745 N N . PHE A 1 97 ? 7.314 -9.015 13.362 1.00 86.44 97 PHE A N 1
ATOM 746 C CA . PHE A 1 97 ? 6.630 -7.869 13.960 1.00 86.44 97 PHE A CA 1
ATOM 747 C C . PHE A 1 97 ? 5.247 -8.251 14.521 1.00 86.44 97 PHE A C 1
ATOM 749 O O . PHE A 1 97 ? 4.230 -7.734 14.054 1.00 86.44 97 PHE A O 1
ATOM 756 N N . PRO A 1 98 ? 5.178 -9.103 15.561 1.00 86.31 98 PRO A N 1
ATOM 757 C CA . PRO A 1 98 ? 3.920 -9.688 16.041 1.00 86.31 98 PRO A CA 1
ATOM 758 C C . PRO A 1 98 ? 2.957 -8.673 16.674 1.00 86.31 98 PRO A C 1
ATOM 760 O O . PRO A 1 98 ? 1.771 -8.950 16.829 1.00 86.31 98 PRO A O 1
ATOM 763 N N . SER A 1 99 ? 3.447 -7.491 17.056 1.00 86.19 99 SER A N 1
ATOM 764 C CA . SER A 1 99 ? 2.625 -6.390 17.571 1.00 86.19 99 SER A CA 1
ATOM 765 C C . SER A 1 99 ? 2.006 -5.519 16.473 1.00 86.19 99 SER A C 1
ATOM 767 O O . SER A 1 99 ? 1.216 -4.625 16.782 1.00 86.19 99 SER A O 1
ATOM 769 N N . ARG A 1 100 ? 2.356 -5.749 15.200 1.00 88.62 100 ARG A N 1
ATOM 770 C CA . ARG A 1 100 ? 1.845 -4.995 14.052 1.00 88.62 100 ARG A CA 1
ATOM 771 C C . ARG A 1 100 ? 0.741 -5.766 13.346 1.00 88.62 100 ARG A C 1
ATOM 773 O O . ARG A 1 100 ? 0.774 -6.988 13.242 1.00 88.62 100 ARG A O 1
ATOM 780 N N . SER A 1 101 ? -0.232 -5.029 12.821 1.00 91.81 101 SER A N 1
ATOM 781 C CA . SER A 1 101 ? -1.270 -5.592 11.961 1.00 91.81 101 SER A CA 1
ATOM 782 C C . SER A 1 101 ? -0.897 -5.377 10.500 1.00 91.81 101 SER A C 1
ATOM 784 O O . SER A 1 101 ? -0.648 -4.247 10.088 1.00 91.81 101 SER A O 1
ATOM 786 N N . PHE A 1 102 ? -0.905 -6.447 9.709 1.00 91.50 102 PHE A N 1
ATOM 787 C CA . PHE A 1 102 ? -0.656 -6.398 8.267 1.00 91.50 102 PHE A CA 1
ATOM 788 C C . PHE A 1 102 ? -1.852 -6.969 7.513 1.00 91.50 102 PHE A C 1
ATOM 790 O O . PHE A 1 102 ? -2.370 -8.020 7.891 1.00 91.50 102 PHE A O 1
ATOM 797 N N . ALA A 1 103 ? -2.283 -6.276 6.463 1.00 91.88 103 ALA A N 1
ATOM 798 C CA . ALA A 1 103 ? -3.357 -6.713 5.584 1.00 91.88 103 ALA A CA 1
ATOM 799 C C . ALA A 1 103 ? -2.786 -7.338 4.302 1.00 91.88 103 ALA A C 1
ATOM 801 O O . ALA A 1 103 ? -2.063 -6.684 3.547 1.00 91.88 103 ALA A O 1
ATOM 802 N N . SER A 1 104 ? -3.174 -8.583 4.025 1.00 89.19 104 SER A N 1
ATOM 803 C CA . SER A 1 104 ? -2.740 -9.378 2.869 1.00 89.19 104 SER A CA 1
ATOM 804 C C . SER A 1 104 ? -3.586 -9.117 1.615 1.00 89.19 104 SER A C 1
ATOM 806 O O . SER A 1 104 ? -3.973 -10.040 0.909 1.00 89.19 104 SER A O 1
ATOM 808 N N . VAL A 1 105 ? -3.847 -7.843 1.303 1.00 94.00 105 VAL A N 1
ATOM 809 C CA . VAL A 1 105 ? -4.892 -7.394 0.355 1.00 94.00 105 VAL A CA 1
ATOM 810 C C . VAL A 1 105 ? -4.867 -8.098 -1.010 1.00 94.00 105 VAL A C 1
ATOM 812 O O . VAL A 1 105 ? -5.928 -8.396 -1.564 1.00 94.00 105 VAL A O 1
ATOM 815 N N . LEU A 1 106 ? -3.678 -8.344 -1.573 1.00 95.62 106 LEU A N 1
ATOM 816 C CA . LEU A 1 106 ? -3.519 -9.021 -2.869 1.00 95.62 106 LEU A CA 1
ATOM 817 C C . LEU A 1 106 ? -3.669 -10.539 -2.748 1.00 95.62 106 LEU A C 1
ATOM 819 O O . LEU A 1 106 ? -4.343 -11.169 -3.560 1.00 95.62 106 LEU A O 1
ATOM 823 N N . ALA A 1 107 ? -3.047 -11.111 -1.721 1.00 91.25 107 ALA A N 1
ATOM 824 C CA . ALA A 1 107 ? -3.075 -12.532 -1.411 1.00 91.25 107 ALA A CA 1
ATOM 825 C C . ALA A 1 107 ? -4.499 -13.029 -1.116 1.00 91.25 107 ALA A C 1
ATOM 827 O O . ALA A 1 107 ? -4.896 -14.054 -1.664 1.00 91.25 107 ALA A O 1
ATOM 828 N N . ASP A 1 108 ? -5.290 -12.258 -0.367 1.00 93.25 108 ASP A N 1
ATOM 829 C CA . ASP A 1 108 ? -6.702 -12.549 -0.068 1.00 93.25 108 ASP A CA 1
ATOM 830 C C . ASP A 1 108 ? -7.578 -12.602 -1.335 1.00 93.25 108 ASP A C 1
ATOM 832 O O . ASP A 1 108 ? -8.681 -13.146 -1.329 1.00 93.25 108 ASP A O 1
ATOM 836 N N . ARG A 1 109 ? -7.078 -12.050 -2.446 1.00 94.81 109 ARG A N 1
ATOM 837 C CA . ARG A 1 109 ? -7.724 -12.028 -3.767 1.00 94.81 109 ARG A CA 1
ATOM 838 C C . ARG A 1 109 ? -7.061 -12.942 -4.788 1.00 94.81 109 ARG A C 1
ATOM 840 O O . ARG A 1 109 ? -7.427 -12.893 -5.958 1.00 94.81 109 ARG A O 1
ATOM 847 N N . ALA A 1 110 ? -6.073 -13.728 -4.365 1.00 95.50 110 ALA A N 1
ATOM 848 C CA . ALA A 1 110 ? -5.241 -14.545 -5.238 1.00 95.50 110 ALA A CA 1
ATOM 849 C C . ALA A 1 110 ? -4.599 -13.760 -6.405 1.00 95.50 110 ALA A C 1
ATOM 851 O O . ALA A 1 110 ? -4.355 -14.329 -7.468 1.00 95.50 110 ALA A O 1
ATOM 852 N N . LEU A 1 111 ? -4.317 -12.463 -6.217 1.00 96.00 111 LEU A N 1
ATOM 853 C CA . LEU A 1 111 ? -3.684 -11.640 -7.248 1.00 96.00 111 LEU A CA 1
ATOM 854 C C . LEU A 1 111 ? -2.185 -11.911 -7.307 1.00 96.00 111 LEU A C 1
ATOM 856 O O . LEU A 1 111 ? -1.473 -11.809 -6.299 1.00 96.00 111 LEU A O 1
ATOM 860 N N . ARG A 1 112 ? -1.716 -12.209 -8.517 1.00 95.25 112 ARG A N 1
ATOM 861 C CA . ARG A 1 112 ? -0.307 -12.411 -8.832 1.00 95.25 112 ARG A CA 1
ATOM 862 C C . ARG A 1 112 ? 0.362 -11.096 -9.210 1.00 95.25 112 ARG A C 1
ATOM 864 O O . ARG A 1 112 ? -0.290 -10.094 -9.520 1.00 95.25 112 ARG A O 1
ATOM 871 N N . ARG A 1 113 ? 1.693 -11.096 -9.244 1.00 93.88 113 ARG A N 1
ATOM 872 C CA . ARG A 1 113 ? 2.478 -9.947 -9.718 1.00 93.88 113 ARG A CA 1
ATOM 873 C C . ARG A 1 113 ? 2.127 -9.556 -11.152 1.00 93.88 113 ARG A C 1
ATOM 875 O O . ARG A 1 113 ? 2.028 -8.371 -11.456 1.00 93.88 113 ARG A O 1
ATOM 882 N N . GLU A 1 114 ? 1.906 -10.545 -12.014 1.00 93.50 114 GLU A N 1
ATOM 883 C CA . GLU A 1 114 ? 1.489 -10.348 -13.409 1.00 93.50 114 GLU A CA 1
ATOM 884 C C . GLU A 1 114 ? 0.152 -9.593 -13.502 1.00 93.50 114 GLU A C 1
ATOM 886 O O . GLU A 1 114 ? 0.035 -8.644 -14.279 1.00 93.50 114 GLU A O 1
ATOM 891 N N . ASP A 1 115 ? -0.818 -9.932 -12.645 1.00 96.06 115 ASP A N 1
ATOM 892 C CA . ASP A 1 115 ? -2.103 -9.227 -12.576 1.00 96.06 115 ASP A CA 1
ATOM 893 C C . ASP A 1 115 ? -1.906 -7.771 -12.151 1.00 96.06 115 ASP A C 1
ATOM 895 O O . ASP A 1 115 ? -2.504 -6.854 -12.717 1.00 96.06 115 ASP A O 1
ATOM 899 N N . CYS A 1 116 ? -1.027 -7.538 -11.174 1.00 95.31 116 CYS A N 1
ATOM 900 C CA . CYS A 1 116 ? -0.729 -6.193 -10.698 1.00 95.31 116 CYS A CA 1
ATOM 901 C C . CYS A 1 116 ? -0.062 -5.337 -11.782 1.00 95.31 116 CYS A C 1
ATOM 903 O O . CYS A 1 116 ? -0.411 -4.165 -11.932 1.00 95.31 116 CYS A O 1
ATOM 905 N N . ILE A 1 117 ? 0.860 -5.915 -12.560 1.00 94.38 117 ILE A N 1
ATOM 906 C CA . ILE A 1 117 ? 1.486 -5.248 -13.711 1.00 94.38 117 ILE A CA 1
ATOM 907 C C . ILE A 1 117 ? 0.418 -4.843 -14.724 1.00 94.38 117 ILE A C 1
ATOM 909 O O . ILE A 1 117 ? 0.390 -3.692 -15.158 1.00 94.38 117 ILE A O 1
ATOM 913 N N . GLU A 1 118 ? -0.479 -5.761 -15.083 1.00 94.56 118 GLU A N 1
ATOM 914 C CA . GLU A 1 118 ? -1.521 -5.484 -16.068 1.00 94.56 118 GLU A CA 1
ATOM 915 C C . GLU A 1 118 ? -2.495 -4.400 -15.586 1.00 94.56 118 GLU A C 1
ATOM 917 O O . GLU A 1 118 ? -2.826 -3.478 -16.336 1.00 94.56 118 GLU A O 1
ATOM 922 N N . LEU A 1 119 ? -2.918 -4.456 -14.321 1.00 95.12 119 LEU A N 1
ATOM 923 C CA . LEU A 1 119 ? -3.780 -3.437 -13.722 1.00 95.12 119 LEU A CA 1
ATOM 924 C C . LEU A 1 119 ? -3.103 -2.064 -13.686 1.00 95.12 119 LEU A C 1
ATOM 926 O O . LEU A 1 119 ? -3.724 -1.062 -14.042 1.00 95.12 119 LEU A O 1
ATOM 930 N N . ALA A 1 120 ? -1.829 -2.006 -13.302 1.00 94.06 120 ALA A N 1
ATOM 931 C CA . ALA A 1 120 ? -1.100 -0.749 -13.254 1.00 94.06 120 ALA A CA 1
ATOM 932 C C . ALA A 1 120 ? -0.827 -0.185 -14.662 1.00 94.06 120 ALA A C 1
ATOM 934 O O . ALA A 1 120 ? -0.945 1.022 -14.876 1.00 94.06 120 ALA A O 1
ATOM 935 N N . ARG A 1 121 ? -0.580 -1.051 -15.654 1.00 94.19 121 ARG A N 1
ATOM 936 C CA . ARG A 1 121 ? -0.449 -0.665 -17.066 1.00 94.19 121 ARG A CA 1
ATOM 937 C C . ARG A 1 121 ? -1.731 -0.045 -17.611 1.00 94.19 121 ARG A C 1
ATOM 939 O O . ARG A 1 121 ? -1.679 0.999 -18.256 1.00 94.19 121 ARG A O 1
ATOM 946 N N . ARG A 1 122 ? -2.894 -0.632 -17.309 1.00 93.81 122 ARG A N 1
ATOM 947 C CA . ARG A 1 122 ? -4.208 -0.056 -17.664 1.00 93.81 122 ARG A CA 1
ATOM 948 C C . ARG A 1 122 ? -4.451 1.306 -17.018 1.00 93.81 122 ARG A C 1
ATOM 950 O O . ARG A 1 122 ? -5.177 2.121 -17.574 1.00 93.81 122 ARG A O 1
ATOM 957 N N . ALA A 1 123 ? -3.828 1.556 -15.870 1.00 90.62 123 ALA A N 1
ATOM 958 C CA . ALA A 1 123 ? -3.842 2.842 -15.183 1.00 90.62 123 ALA A CA 1
ATOM 959 C C . ALA A 1 123 ? -2.793 3.847 -15.708 1.00 90.62 123 ALA A C 1
ATOM 961 O O . ALA A 1 123 ? -2.669 4.942 -15.160 1.00 90.62 123 ALA A O 1
ATOM 962 N N . GLY A 1 124 ? -2.043 3.497 -16.759 1.00 91.25 124 GLY A N 1
ATOM 963 C CA . GLY A 1 124 ? -1.040 4.361 -17.381 1.00 91.25 124 GLY A CA 1
ATOM 964 C C . GLY A 1 124 ? 0.331 4.341 -16.701 1.00 91.25 124 GLY A C 1
ATOM 965 O O . GLY A 1 124 ? 1.166 5.188 -17.008 1.00 91.25 124 GLY A O 1
ATOM 966 N N . PHE A 1 125 ? 0.587 3.404 -15.786 1.00 90.38 125 PHE A N 1
ATOM 967 C CA . PHE A 1 125 ? 1.907 3.249 -15.177 1.00 90.38 125 PHE A CA 1
ATOM 968 C C . PHE A 1 125 ? 2.778 2.310 -15.999 1.00 90.38 125 PHE A C 1
ATOM 970 O O . PHE A 1 125 ? 2.333 1.257 -16.456 1.00 90.38 125 PHE A O 1
ATOM 977 N N . THR A 1 126 ? 4.053 2.666 -16.109 1.00 84.12 126 THR A N 1
ATOM 978 C CA . THR A 1 126 ? 5.083 1.783 -16.652 1.00 84.12 126 THR A CA 1
ATOM 979 C C . THR A 1 126 ? 6.142 1.601 -15.580 1.00 84.12 126 THR A C 1
ATOM 981 O O . THR A 1 126 ? 6.667 2.579 -15.056 1.00 84.12 126 THR A O 1
ATOM 984 N N . PHE A 1 127 ? 6.445 0.354 -15.239 1.00 78.88 127 PHE A N 1
ATOM 985 C CA . PHE A 1 127 ? 7.499 0.026 -14.286 1.00 78.88 127 PHE A CA 1
ATOM 986 C C . PHE A 1 127 ? 8.658 -0.594 -15.050 1.00 78.88 127 PHE A C 1
ATOM 988 O O . PHE A 1 127 ? 8.444 -1.415 -15.945 1.00 78.88 127 PHE A O 1
ATOM 995 N N . ALA A 1 128 ? 9.885 -0.213 -14.695 1.00 69.00 128 ALA A N 1
ATOM 996 C CA . ALA A 1 128 ? 11.046 -0.949 -15.165 1.00 69.00 128 ALA A CA 1
ATOM 997 C C . ALA A 1 128 ? 10.934 -2.410 -14.687 1.00 69.00 128 ALA A C 1
ATOM 999 O O . ALA A 1 128 ? 10.438 -2.649 -13.579 1.00 69.00 128 ALA A O 1
ATOM 1000 N N . P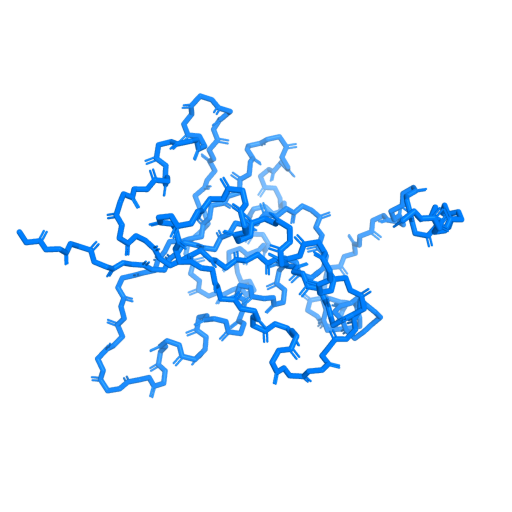RO A 1 129 ? 11.385 -3.392 -15.483 1.00 62.34 129 PRO A N 1
ATOM 1001 C CA . PRO A 1 129 ? 11.479 -4.766 -15.017 1.00 62.34 129 PRO A CA 1
ATOM 1002 C C . PRO A 1 129 ? 12.274 -4.798 -13.711 1.00 62.34 129 PRO A C 1
ATOM 1004 O O . PRO A 1 129 ? 13.378 -4.255 -13.646 1.00 62.34 129 PRO A O 1
ATOM 1007 N N . SER A 1 130 ? 11.718 -5.415 -12.666 1.00 55.03 130 SER A N 1
ATOM 1008 C CA . SER A 1 130 ? 12.477 -5.607 -11.432 1.00 55.03 130 SER A CA 1
ATOM 1009 C C . SER A 1 130 ? 13.717 -6.446 -11.758 1.00 55.03 130 SER A C 1
ATOM 1011 O O . SER A 1 130 ? 13.567 -7.516 -12.357 1.00 55.03 130 SER A O 1
ATOM 1013 N N . PRO A 1 131 ? 14.931 -6.037 -11.346 1.00 49.75 131 PRO A N 1
ATOM 1014 C CA . PRO A 1 131 ? 16.123 -6.867 -11.521 1.00 49.75 131 PRO A CA 1
ATOM 1015 C C . PRO A 1 131 ? 16.002 -8.207 -10.772 1.00 49.75 131 PRO A C 1
ATOM 1017 O O . PRO A 1 131 ? 16.709 -9.158 -11.088 1.00 49.75 131 PRO A O 1
ATOM 1020 N N . TYR A 1 132 ? 15.063 -8.306 -9.824 1.00 46.56 132 TYR A N 1
ATOM 1021 C CA . TYR A 1 132 ? 14.756 -9.518 -9.069 1.00 46.56 132 TYR A CA 1
ATOM 1022 C C . TYR A 1 132 ? 13.660 -10.387 -9.700 1.00 46.56 132 TYR A C 1
ATOM 1024 O O . TYR A 1 132 ? 13.424 -11.488 -9.215 1.00 46.56 132 TYR A O 1
ATOM 1032 N N . ALA A 1 133 ? 13.006 -9.947 -10.784 1.00 51.41 133 ALA A N 1
ATOM 1033 C CA . ALA A 1 133 ? 11.941 -10.718 -11.437 1.00 51.41 133 ALA A CA 1
ATOM 1034 C C . ALA A 1 133 ? 12.437 -12.047 -12.042 1.00 51.41 133 ALA A C 1
ATOM 1036 O O . ALA A 1 133 ? 11.652 -12.978 -12.187 1.00 51.41 133 ALA A O 1
ATOM 1037 N N . ASN A 1 134 ? 13.737 -12.139 -12.351 1.00 42.81 134 ASN A N 1
ATOM 1038 C CA . ASN A 1 134 ? 14.379 -13.318 -12.942 1.00 42.81 134 ASN A CA 1
ATOM 1039 C C . ASN A 1 134 ? 15.454 -13.946 -12.040 1.00 42.81 134 ASN A C 1
ATOM 1041 O O . ASN A 1 134 ? 16.185 -14.831 -12.487 1.00 42.81 134 ASN A O 1
ATOM 1045 N N . ALA A 1 135 ? 15.599 -13.490 -10.790 1.00 44.22 135 ALA A N 1
ATOM 1046 C CA . ALA A 1 135 ? 16.512 -14.150 -9.866 1.00 44.22 135 ALA A CA 1
ATOM 1047 C C . ALA A 1 135 ? 15.947 -15.549 -9.551 1.00 44.22 135 ALA A C 1
ATOM 1049 O O . ALA A 1 135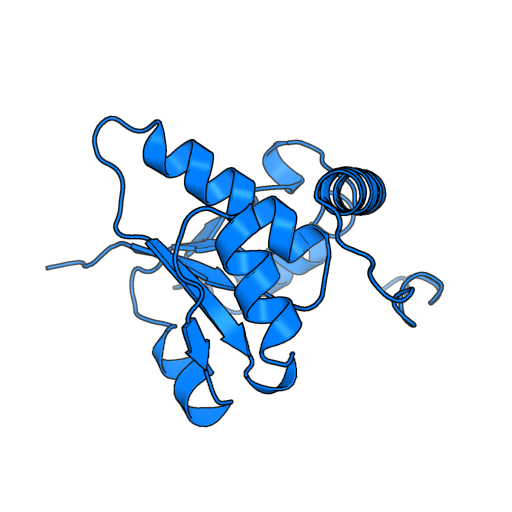 ? 14.761 -15.648 -9.215 1.00 44.22 135 ALA A O 1
ATOM 1050 N N . PRO A 1 136 ? 16.737 -16.636 -9.668 1.00 43.91 136 PRO A N 1
ATOM 1051 C CA . PRO A 1 136 ? 16.271 -17.954 -9.264 1.00 43.91 136 PRO A CA 1
ATOM 1052 C C . PRO A 1 136 ? 15.797 -17.859 -7.815 1.00 43.91 136 PRO A C 1
ATOM 1054 O O . PRO A 1 136 ? 16.536 -17.393 -6.947 1.00 43.91 136 PRO A O 1
ATOM 1057 N N . ARG A 1 137 ? 14.542 -18.254 -7.571 1.00 47.97 137 ARG A N 1
ATOM 1058 C CA . ARG A 1 137 ? 13.979 -18.337 -6.222 1.00 47.97 137 ARG A CA 1
ATOM 1059 C C . ARG A 1 137 ? 14.925 -19.201 -5.397 1.00 47.97 137 ARG A C 1
ATOM 1061 O O . ARG A 1 137 ? 15.020 -20.400 -5.649 1.00 47.97 137 ARG A O 1
ATOM 1068 N N . ALA A 1 138 ? 15.656 -18.592 -4.466 1.00 38.41 138 ALA A N 1
ATOM 1069 C CA . ALA A 1 138 ? 16.489 -19.341 -3.545 1.00 38.41 138 ALA A CA 1
ATOM 1070 C C . ALA A 1 138 ? 15.562 -20.275 -2.763 1.00 38.41 138 ALA A C 1
ATOM 1072 O O . ALA A 1 138 ? 14.714 -19.825 -1.994 1.00 38.41 138 ALA A O 1
ATOM 1073 N N . ALA A 1 139 ? 15.672 -21.574 -3.031 1.00 36.12 139 ALA A N 1
ATOM 1074 C CA . ALA A 1 139 ? 15.082 -22.590 -2.185 1.00 36.12 139 ALA A CA 1
ATOM 1075 C C . ALA A 1 139 ? 15.825 -22.536 -0.844 1.00 36.12 139 ALA A C 1
ATOM 1077 O O . ALA A 1 139 ? 16.992 -22.917 -0.772 1.00 36.12 139 ALA A O 1
ATOM 1078 N N . ALA A 1 140 ? 15.167 -22.007 0.184 1.00 34.56 140 ALA A N 1
ATOM 1079 C CA . ALA A 1 140 ? 15.575 -22.117 1.580 1.00 34.56 140 ALA A CA 1
ATOM 1080 C C . ALA A 1 140 ? 14.324 -22.230 2.445 1.00 34.56 140 ALA A C 1
ATOM 1082 O O . ALA A 1 140 ? 13.399 -21.410 2.252 1.00 34.56 140 ALA A O 1
#

Secondary structure (DSSP, 8-state):
-----EEEEE-SSHHHHHHHHHHHHHHHTSSSPPPEEEEEEGGG-HHHHHHHHHHHTS-EEEE-HHHHGGG--TT-EEE----GGGHHHHHHHHHH-TTSEEE-TTGGGT--HHHHHHHHHHTT---PPPTTTTS-----

Foldseek 3Di:
DQQEEEEQEDDLALLSLVQLLQLLVVLVPDPHRHHYAAEYELVVDPVVQVLSCVLSVHHYHHDHPVCPCVVDDQNYEYTGSQALVRVVVVVVVCVVCVRYHYDPRRNVVNHDSVNSCVVVVVSVDDGDPDPCPPPPDPDD

Organism: Burkholderia vietnamiensis (strain G4 / LMG 22486) (NCBI:txid269482)

Radius of gyration: 14.93 Å; chains: 1; bounding box: 36×37×40 Å

pLDDT: mean 87.16, std 14.69, range [34.56, 98.12]